Protein AF-A7KS10-F1 (afdb_monomer_lite)

Secondary structure (DSSP, 8-state):
-PPPTT-HHHHHHHHHHHHHHHTS-S-------------SEEEEEEETTEEEEEEE-TTSGGGTTPPPSSS------PPTT--SSPPTTT-TTHHHHHHHH-

Radius of gyration: 22.56 Å; chains: 1; bounding box: 49×42×58 Å

pLDDT: mean 95.4, std 4.02, range [73.12, 98.56]

InterPro domains:
  IPR008146 Glutamine synthetase, catalytic domain [PF00120] (6-102)
  IPR008146 Glutamine synthetase, catalytic domain [PS51987] (8-102)
  IPR014746 Glutamine synthetase/guanido kinase, catalytic domain [SSF55931] (6-101)

Structure (mmCIF, N/CA/C/O backbone):
data_AF-A7KS10-F1
#
_entry.id   AF-A7KS10-F1
#
loop_
_atom_site.group_PDB
_atom_site.id
_atom_site.type_symbol
_atom_site.label_atom_id
_atom_site.label_alt_id
_atom_site.label_comp_id
_atom_site.label_asym_id
_atom_site.label_entity_id
_atom_site.label_seq_id
_atom_site.pdbx_PDB_ins_code
_atom_site.Cartn_x
_atom_site.Cartn_y
_atom_site.Cartn_z
_atom_site.occupancy
_atom_site.B_iso_or_equiv
_atom_site.auth_seq_id
_atom_site.auth_comp_id
_atom_site.auth_asym_id
_atom_site.auth_atom_id
_atom_site.pdbx_PDB_model_num
ATOM 1 N N . GLY A 1 1 ? -4.586 11.809 36.704 1.00 73.44 1 GLY A N 1
ATOM 2 C C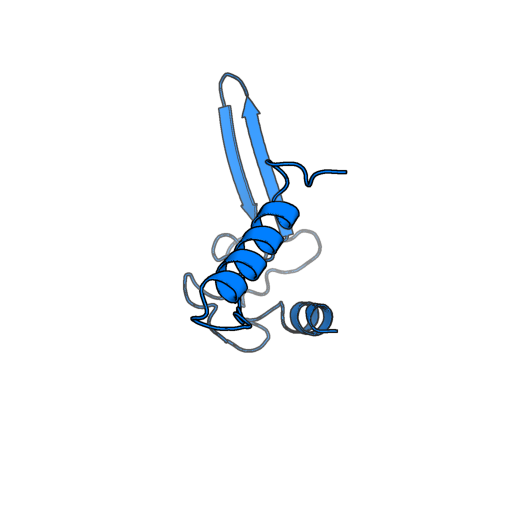A . GLY A 1 1 ? -4.176 12.774 35.663 1.00 73.44 1 GLY A CA 1
ATOM 3 C C . GLY A 1 1 ? -5.192 12.764 34.538 1.00 73.44 1 GLY A C 1
ATOM 4 O O . GLY A 1 1 ? -5.815 11.731 34.330 1.00 73.44 1 GLY A O 1
ATOM 5 N N . GLN A 1 2 ? -5.396 13.889 33.852 1.00 86.38 2 GLN A N 1
ATOM 6 C CA . GLN A 1 2 ? -6.359 14.006 32.749 1.00 86.38 2 GLN A CA 1
ATOM 7 C C . GLN A 1 2 ? -5.761 13.481 31.433 1.00 86.38 2 GLN A C 1
ATOM 9 O O . GLN A 1 2 ? -4.562 13.620 31.197 1.00 86.38 2 GLN A O 1
ATOM 14 N N . MET A 1 3 ? -6.584 12.876 30.570 1.00 90.88 3 MET A N 1
ATOM 15 C CA . MET A 1 3 ? -6.137 12.449 29.239 1.00 90.88 3 MET A CA 1
ATOM 16 C C . MET A 1 3 ? -5.788 13.657 28.362 1.00 90.88 3 MET A C 1
ATOM 18 O O . MET A 1 3 ? -6.578 14.599 28.278 1.00 90.88 3 MET A O 1
ATOM 22 N N . TYR A 1 4 ? -4.659 13.588 27.649 1.00 95.50 4 TYR A N 1
ATOM 23 C CA . TYR A 1 4 ? -4.239 14.639 26.720 1.00 95.50 4 TYR A CA 1
ATOM 24 C C . TYR A 1 4 ? -5.250 14.818 25.582 1.00 95.50 4 TYR A C 1
ATOM 26 O O . TYR A 1 4 ? -5.621 13.851 24.912 1.00 95.50 4 TYR A O 1
ATOM 34 N N . GLU A 1 5 ? -5.686 16.057 25.366 1.00 95.44 5 GLU A N 1
ATOM 35 C CA . GLU A 1 5 ? -6.785 16.394 24.457 1.00 95.44 5 GLU A CA 1
ATOM 36 C C . GLU A 1 5 ? -6.461 16.173 22.973 1.00 95.44 5 GLU A C 1
ATOM 38 O O . GLU A 1 5 ? -7.363 15.846 22.212 1.00 95.44 5 GLU A O 1
ATOM 43 N N . LYS A 1 6 ? -5.184 16.271 22.571 1.00 96.44 6 LYS A N 1
ATOM 44 C CA . LYS A 1 6 ? -4.748 16.087 21.173 1.00 96.44 6 LYS A CA 1
ATOM 45 C C . LYS A 1 6 ? -4.199 14.690 20.885 1.00 96.44 6 LYS A C 1
ATOM 47 O O . LYS A 1 6 ? -3.692 14.441 19.799 1.00 96.44 6 LYS A O 1
ATOM 52 N N . CYS A 1 7 ? -4.258 13.772 21.851 1.00 97.81 7 CYS A N 1
ATOM 53 C CA . CYS A 1 7 ? -3.814 12.396 21.642 1.00 97.81 7 CYS A CA 1
ATOM 54 C C . CYS A 1 7 ? -4.885 11.612 20.855 1.00 97.81 7 CYS A C 1
ATOM 56 O O . CYS A 1 7 ? -5.980 11.416 21.396 1.00 97.81 7 CYS A O 1
ATOM 58 N N . PRO A 1 8 ? -4.587 11.077 19.651 1.00 98.00 8 PRO A N 1
ATOM 59 C CA . PRO A 1 8 ? -5.567 10.334 18.850 1.00 98.00 8 PRO A CA 1
ATOM 60 C C . PRO A 1 8 ? -6.172 9.140 19.601 1.00 98.00 8 PRO A C 1
ATOM 62 O O . PRO A 1 8 ? -7.382 8.927 19.597 1.00 98.00 8 PRO A O 1
ATOM 65 N N . ARG A 1 9 ? -5.343 8.402 20.351 1.00 97.50 9 ARG A N 1
ATOM 66 C CA . ARG A 1 9 ? -5.796 7.262 21.162 1.00 97.50 9 ARG A CA 1
ATOM 67 C C . ARG A 1 9 ? -6.673 7.688 22.349 1.00 97.50 9 ARG A C 1
ATOM 69 O O . ARG A 1 9 ? -7.560 6.931 22.733 1.00 97.50 9 ARG A O 1
ATOM 76 N N . SER A 1 10 ? -6.466 8.878 22.923 1.00 97.62 10 SER A N 1
ATOM 77 C CA . SER A 1 10 ? -7.360 9.428 23.959 1.00 97.62 10 SER A CA 1
ATOM 78 C C . SER A 1 10 ? -8.720 9.802 23.381 1.00 97.62 10 SER A C 1
ATOM 80 O O . SER A 1 10 ? -9.739 9.526 24.007 1.00 97.62 10 SER A O 1
ATOM 82 N N . ILE A 1 11 ? -8.743 10.393 22.184 1.00 97.56 11 ILE A N 1
ATOM 83 C CA . ILE A 1 11 ? -9.984 10.731 21.478 1.00 97.56 11 ILE A CA 1
ATOM 84 C C . ILE A 1 11 ? -10.781 9.456 21.175 1.00 97.56 11 ILE A C 1
ATOM 86 O O . ILE A 1 11 ? -11.961 9.394 21.506 1.00 97.56 11 ILE A O 1
ATOM 90 N N . ALA A 1 12 ? -10.130 8.406 20.661 1.00 97.31 12 ALA A N 1
ATOM 91 C CA . ALA A 1 12 ? -10.780 7.118 20.405 1.00 97.31 12 ALA A CA 1
ATOM 92 C C . ALA A 1 12 ? -11.400 6.502 21.676 1.00 97.31 12 ALA A C 1
ATOM 94 O O . ALA A 1 12 ? -12.534 6.029 21.652 1.00 97.31 12 ALA A O 1
ATOM 95 N N . LYS A 1 13 ? -10.697 6.562 22.816 1.00 96.00 13 LYS A N 1
ATOM 96 C CA . LYS A 1 13 ? -11.235 6.096 24.108 1.00 96.00 13 LYS A CA 1
ATOM 97 C C . LYS A 1 13 ? -12.450 6.906 24.559 1.00 96.00 13 LYS A C 1
ATOM 99 O O . LYS A 1 13 ? -13.449 6.312 24.951 1.00 96.00 13 LYS A O 1
ATOM 104 N N . LYS A 1 14 ? -12.377 8.238 24.462 1.00 96.19 14 LYS A N 1
ATOM 105 C CA . LYS A 1 14 ? -13.498 9.133 24.790 1.00 96.19 14 LYS A CA 1
ATOM 106 C C . LYS A 1 14 ? -14.710 8.878 23.895 1.00 96.19 14 LYS A C 1
ATOM 108 O O . LYS A 1 14 ? -15.828 8.942 24.384 1.00 96.19 14 LYS A O 1
ATOM 113 N N . ALA A 1 15 ? -14.505 8.563 22.615 1.00 97.00 15 ALA A N 1
ATOM 114 C CA . ALA A 1 15 ? -15.590 8.232 21.692 1.00 97.00 15 ALA A CA 1
ATOM 115 C C . ALA A 1 15 ? -16.326 6.944 22.106 1.00 97.00 15 ALA A C 1
ATOM 117 O O . ALA A 1 15 ? -17.553 6.924 22.143 1.00 97.00 15 ALA A O 1
ATOM 118 N N . ILE A 1 16 ? -15.589 5.895 22.488 1.00 95.62 16 ILE A N 1
ATOM 119 C CA . ILE A 1 16 ? -16.183 4.641 22.986 1.00 95.62 16 ILE A CA 1
ATOM 120 C C . ILE A 1 16 ? -16.902 4.866 24.327 1.00 95.62 16 ILE A C 1
ATOM 122 O O . ILE A 1 16 ? -17.987 4.336 24.544 1.00 95.62 16 ILE A O 1
ATOM 126 N N . GLU A 1 17 ? -16.325 5.664 25.228 1.00 95.88 17 GLU A N 1
ATOM 127 C CA . GLU A 1 17 ? -16.959 6.023 26.504 1.00 95.88 17 GLU A CA 1
ATOM 128 C C . GLU A 1 17 ? -18.235 6.850 26.294 1.00 95.88 17 GLU A C 1
ATOM 130 O O . GLU A 1 17 ? -19.253 6.603 26.936 1.00 95.88 17 GLU A O 1
ATOM 135 N N . HIS A 1 18 ? -18.214 7.782 25.342 1.00 96.94 18 HIS A N 1
ATOM 136 C CA . HIS A 1 18 ? -19.387 8.556 24.958 1.00 96.94 18 HIS A CA 1
ATOM 137 C C . HIS A 1 18 ? -20.510 7.664 24.414 1.00 96.94 18 HIS A C 1
ATOM 139 O O . HIS A 1 18 ? -21.655 7.828 24.829 1.00 96.94 18 HIS A O 1
ATOM 145 N N . LEU A 1 19 ? -20.189 6.693 23.548 1.00 97.75 19 LEU A N 1
ATOM 146 C CA . LEU A 1 19 ? -21.163 5.730 23.025 1.00 97.75 19 LEU A CA 1
ATOM 147 C C . LEU A 1 19 ? -21.859 4.966 24.162 1.00 97.75 19 LEU A C 1
ATOM 149 O O . LEU A 1 19 ? -23.087 4.936 24.204 1.00 97.75 19 LEU A O 1
ATOM 153 N N . LYS A 1 20 ? -21.091 4.458 25.132 1.00 96.81 20 LYS A N 1
ATOM 154 C CA . LYS A 1 20 ? -21.640 3.792 26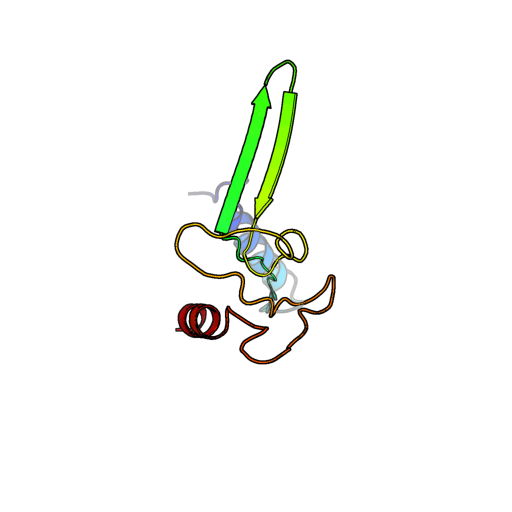.325 1.00 96.81 20 LYS A CA 1
ATOM 155 C C . LYS A 1 20 ? -22.543 4.718 27.138 1.00 96.81 20 LYS A C 1
ATOM 157 O O . LYS A 1 20 ? -23.665 4.354 27.472 1.00 96.81 20 LYS A O 1
ATOM 162 N N . ASN A 1 21 ? -22.085 5.941 27.410 1.00 97.38 21 ASN A N 1
ATOM 163 C CA . ASN A 1 21 ? -22.837 6.921 28.198 1.00 97.38 21 ASN A CA 1
ATOM 164 C C . ASN A 1 21 ? -24.117 7.402 27.496 1.00 97.38 21 ASN A C 1
ATOM 166 O O . ASN A 1 21 ? -25.043 7.852 28.165 1.00 97.38 21 ASN A O 1
ATOM 170 N N . SER A 1 22 ? -24.181 7.308 26.164 1.00 97.62 22 SER A N 1
ATOM 171 C CA . SER A 1 22 ? -25.384 7.634 25.390 1.00 97.62 22 SER A CA 1
ATOM 172 C C . SER A 1 22 ? -26.508 6.598 25.535 1.00 97.62 22 SER A C 1
ATOM 174 O O . SER A 1 22 ? -27.651 6.904 25.208 1.00 97.62 22 SER A O 1
ATOM 176 N N . GLY A 1 23 ? -26.203 5.378 25.997 1.00 96.69 23 GLY A N 1
ATOM 177 C CA . GLY A 1 23 ? -27.168 4.280 26.126 1.00 96.69 23 GLY A CA 1
ATOM 178 C C . GLY A 1 23 ? -27.599 3.631 24.802 1.00 96.69 23 GLY A C 1
ATOM 179 O O . GLY A 1 23 ? -28.472 2.768 24.815 1.00 96.69 23 GLY A O 1
ATOM 180 N N . ILE A 1 24 ? -27.012 4.028 23.665 1.00 97.62 24 ILE A N 1
ATOM 181 C CA . ILE A 1 24 ? -27.346 3.481 22.338 1.00 97.62 24 ILE A CA 1
ATOM 182 C C . ILE A 1 24 ? -26.743 2.085 22.147 1.00 97.62 24 ILE A C 1
ATOM 184 O O . ILE A 1 24 ? -27.402 1.185 21.632 1.00 97.62 24 ILE A O 1
ATOM 188 N N . ALA A 1 25 ? -25.475 1.916 22.526 1.00 96.69 25 ALA A N 1
ATOM 189 C CA . ALA A 1 25 ? -24.744 0.663 22.406 1.00 96.69 25 ALA A CA 1
ATOM 190 C C . ALA A 1 25 ? -23.550 0.640 23.365 1.00 96.69 25 ALA A C 1
ATOM 192 O O . ALA A 1 25 ? -23.059 1.683 23.797 1.00 96.69 25 ALA A O 1
ATOM 193 N N . ASP A 1 26 ? -23.028 -0.556 23.631 1.00 95.31 26 ASP A N 1
ATOM 194 C CA . ASP A 1 26 ? -21.868 -0.728 24.509 1.00 95.31 26 ASP A CA 1
ATOM 195 C C . ASP A 1 26 ? -20.537 -0.801 23.752 1.00 95.31 26 ASP A C 1
ATOM 197 O O . ASP A 1 26 ? -19.477 -0.497 24.304 1.00 95.31 26 ASP A O 1
ATOM 201 N N . THR A 1 27 ? -20.567 -1.260 22.498 1.00 95.56 27 THR A N 1
ATOM 202 C CA . THR A 1 27 ? -19.375 -1.550 21.691 1.00 95.56 27 THR A CA 1
ATOM 203 C C . THR A 1 27 ? -19.617 -1.179 20.231 1.00 95.56 27 THR A C 1
ATOM 205 O O . THR A 1 27 ? -20.696 -1.420 19.700 1.00 95.56 27 THR A O 1
ATOM 208 N N . ALA A 1 28 ? -18.592 -0.629 19.578 1.00 97.19 28 ALA A N 1
ATOM 209 C CA . ALA A 1 28 ? -18.554 -0.410 18.137 1.00 97.19 28 ALA A CA 1
ATOM 210 C C . ALA A 1 28 ? -17.389 -1.209 17.535 1.00 97.19 28 ALA A C 1
ATOM 212 O O . ALA A 1 28 ? -16.234 -0.998 17.911 1.00 97.19 28 ALA A O 1
ATOM 213 N N . TYR A 1 29 ? -17.697 -2.131 16.623 1.00 97.06 29 TYR A N 1
ATOM 214 C CA . TYR A 1 29 ? -16.707 -2.919 15.889 1.00 97.06 29 TYR A CA 1
ATOM 215 C C . TYR A 1 29 ? -16.393 -2.253 14.547 1.00 97.06 29 TYR A C 1
ATOM 217 O O . TYR A 1 29 ? -17.300 -1.800 13.853 1.00 97.06 29 TYR A O 1
ATOM 225 N N . PHE A 1 30 ? -15.112 -2.212 14.182 1.00 97.38 30 PHE A N 1
ATOM 226 C CA . PHE A 1 30 ? -14.626 -1.646 12.924 1.00 97.38 30 PHE A CA 1
ATOM 227 C C . PHE A 1 30 ? -13.790 -2.702 12.195 1.00 97.38 30 PHE A C 1
ATOM 229 O O . PHE A 1 30 ? -12.867 -3.255 12.791 1.00 97.38 30 PHE A O 1
ATOM 236 N N . GLY A 1 31 ? -14.106 -2.965 10.924 1.00 97.31 31 GLY A N 1
ATOM 237 C CA . GLY A 1 31 ? -13.345 -3.850 10.036 1.00 97.31 31 GLY A CA 1
ATOM 238 C C . GLY A 1 31 ? -12.690 -3.045 8.913 1.00 97.31 31 GLY A C 1
ATOM 239 O O . GLY A 1 31 ? -13.335 -2.840 7.889 1.00 97.31 31 GLY A O 1
ATOM 240 N N . PRO A 1 32 ? -11.475 -2.505 9.114 1.00 97.00 32 PRO A N 1
ATOM 241 C CA . PRO A 1 32 ? -10.783 -1.744 8.082 1.00 97.00 32 PRO A CA 1
ATOM 242 C C . PRO A 1 32 ? -10.093 -2.667 7.070 1.00 97.00 32 PRO A C 1
ATOM 244 O O . PRO A 1 32 ? -9.371 -3.585 7.454 1.00 97.00 32 PRO A O 1
ATOM 247 N N . GLU A 1 33 ? -10.247 -2.358 5.785 1.00 97.06 33 GLU A N 1
ATOM 248 C CA . GLU A 1 33 ? -9.535 -3.000 4.677 1.00 97.06 33 GLU A CA 1
ATOM 249 C C . GLU A 1 33 ? -8.570 -1.973 4.078 1.00 97.06 33 GLU A C 1
ATOM 251 O O . GLU A 1 33 ? -8.987 -1.018 3.426 1.00 97.06 33 GLU A O 1
ATOM 256 N N . ASN A 1 34 ? -7.278 -2.114 4.378 1.00 96.81 34 ASN A N 1
ATOM 257 C CA . ASN A 1 34 ? -6.261 -1.172 3.916 1.00 96.81 34 ASN A CA 1
ATOM 258 C C . ASN A 1 34 ? -5.564 -1.759 2.693 1.00 96.81 34 ASN A C 1
ATOM 260 O O . ASN A 1 34 ? -4.676 -2.598 2.836 1.00 96.81 34 ASN A O 1
ATOM 264 N N . GLU A 1 35 ? -5.967 -1.320 1.506 1.00 97.19 35 GLU A N 1
ATOM 265 C CA . GLU A 1 35 ? -5.208 -1.581 0.285 1.00 97.19 35 GLU A CA 1
ATOM 266 C C . GLU A 1 35 ? -3.857 -0.855 0.336 1.00 97.19 35 GLU A C 1
ATOM 268 O O . GLU A 1 35 ? -3.725 0.224 0.923 1.00 97.19 35 GLU A O 1
ATOM 273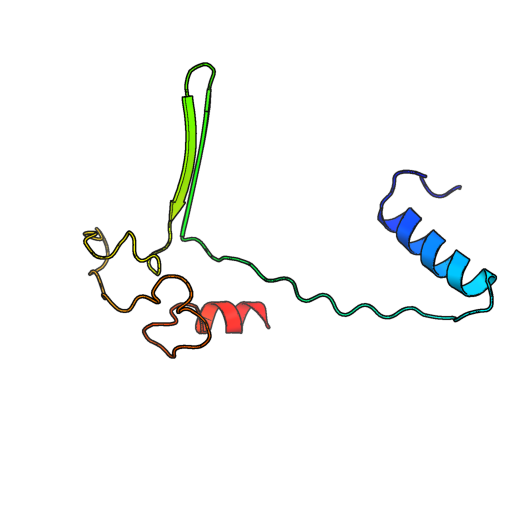 N N . PHE A 1 36 ? -2.840 -1.447 -0.284 1.00 97.31 36 PHE A N 1
ATOM 274 C CA . PHE A 1 36 ? -1.499 -0.879 -0.348 1.00 97.31 36 PHE A CA 1
ATOM 275 C C . PHE A 1 36 ? -0.778 -1.306 -1.628 1.00 97.31 36 PHE A C 1
ATOM 277 O O . PHE A 1 36 ? -1.178 -2.255 -2.300 1.00 97.31 36 PHE A O 1
ATOM 284 N N . PHE A 1 37 ? 0.304 -0.595 -1.943 1.00 96.94 37 PHE A N 1
ATOM 285 C CA . PHE A 1 37 ? 1.207 -0.909 -3.046 1.00 96.94 37 PHE A CA 1
ATOM 286 C C . PHE A 1 37 ? 2.536 -1.430 -2.503 1.00 96.94 37 PHE A C 1
ATOM 288 O O . PHE A 1 37 ? 3.012 -0.965 -1.465 1.00 96.94 37 PHE A O 1
ATOM 295 N N . VAL A 1 38 ? 3.148 -2.358 -3.234 1.00 97.12 38 VAL A N 1
ATOM 296 C CA . VAL A 1 38 ? 4.530 -2.793 -3.025 1.00 97.12 38 VAL A CA 1
ATOM 297 C C . VAL A 1 38 ? 5.330 -2.284 -4.218 1.00 97.12 38 VAL A C 1
ATOM 299 O O . VAL A 1 38 ? 4.997 -2.592 -5.357 1.00 97.12 38 VAL A O 1
ATOM 302 N N . PHE A 1 39 ? 6.334 -1.450 -3.955 1.00 97.75 39 PHE A N 1
ATOM 303 C CA . PHE A 1 39 ? 7.217 -0.884 -4.974 1.00 97.75 39 PHE A CA 1
ATOM 304 C C . PHE A 1 39 ? 8.661 -1.285 -4.688 1.00 97.75 39 PHE A C 1
ATOM 306 O O . PHE A 1 39 ? 9.042 -1.437 -3.527 1.00 97.75 39 PHE A O 1
ATOM 313 N N . ASP A 1 40 ? 9.467 -1.360 -5.742 1.00 95.81 40 ASP A N 1
ATOM 314 C CA . ASP A 1 40 ? 10.892 -1.682 -5.651 1.00 95.81 40 ASP A CA 1
ATOM 315 C C . ASP A 1 40 ? 11.731 -0.428 -5.386 1.00 95.81 40 ASP A C 1
ATOM 317 O O . ASP A 1 40 ? 12.777 -0.487 -4.738 1.00 95.81 40 ASP A O 1
ATOM 321 N N . SER A 1 41 ? 11.279 0.741 -5.859 1.00 97.31 41 SER A N 1
ATOM 322 C CA . SER A 1 41 ? 11.938 2.007 -5.538 1.00 97.31 41 SER A CA 1
ATOM 323 C C . SER A 1 41 ? 10.997 3.210 -5.520 1.00 97.31 41 SER A C 1
ATOM 325 O O . SER A 1 41 ? 9.949 3.238 -6.167 1.00 97.31 41 SER A O 1
ATOM 327 N N . VAL A 1 42 ? 11.414 4.233 -4.772 1.00 98.31 42 VAL A N 1
ATOM 328 C CA . VAL A 1 42 ? 10.790 5.554 -4.741 1.00 98.31 42 VAL A CA 1
ATOM 329 C C . VAL A 1 42 ? 11.877 6.627 -4.739 1.00 98.31 42 VAL A C 1
ATOM 331 O O . VAL A 1 42 ? 12.829 6.568 -3.961 1.00 98.31 42 VAL A O 1
ATOM 334 N N . LYS A 1 43 ? 11.747 7.621 -5.617 1.00 98.38 43 LYS A N 1
ATOM 335 C CA . LYS A 1 43 ? 12.637 8.786 -5.706 1.00 98.38 43 LYS A CA 1
ATOM 336 C C . LYS A 1 43 ? 11.805 10.051 -5.569 1.00 98.38 43 LYS A C 1
ATOM 338 O O . LYS A 1 43 ? 10.777 10.183 -6.227 1.00 98.38 43 LYS A O 1
ATOM 343 N N . ILE A 1 44 ? 12.262 10.989 -4.745 1.00 98.56 44 ILE A N 1
ATOM 344 C CA . ILE A 1 44 ? 11.586 12.267 -4.495 1.00 98.56 44 ILE A CA 1
ATOM 345 C C . ILE A 1 44 ? 12.624 13.381 -4.602 1.00 98.56 44 ILE A C 1
ATOM 347 O O . ILE A 1 44 ? 13.702 13.290 -4.015 1.00 98.56 44 ILE A O 1
ATOM 351 N N . VAL A 1 45 ? 12.300 14.425 -5.359 1.00 98.38 45 VAL A N 1
ATOM 352 C CA . VAL A 1 45 ? 13.093 15.648 -5.486 1.00 98.38 45 VAL A CA 1
ATOM 353 C C . VAL A 1 45 ? 12.191 16.818 -5.135 1.00 98.38 45 VAL A C 1
ATOM 355 O O . VAL A 1 45 ? 11.140 16.988 -5.748 1.00 98.38 45 VAL A O 1
ATOM 358 N N . ASP A 1 46 ? 12.622 17.628 -4.175 1.00 98.19 46 ASP A N 1
ATOM 359 C CA . ASP A 1 46 ? 11.969 18.884 -3.814 1.00 98.19 46 ASP A CA 1
ATOM 360 C C . ASP A 1 46 ? 13.037 19.960 -3.602 1.00 98.19 46 ASP A C 1
ATOM 362 O O . ASP A 1 46 ? 13.746 19.993 -2.596 1.00 98.19 46 ASP A O 1
ATOM 366 N N . THR A 1 47 ? 13.233 20.788 -4.624 1.00 98.25 47 THR A N 1
ATOM 367 C CA . THR A 1 47 ? 14.250 21.843 -4.666 1.00 98.25 47 THR A CA 1
ATOM 368 C C . THR A 1 47 ? 13.648 23.114 -5.254 1.00 98.25 47 THR A C 1
ATOM 370 O O . THR A 1 47 ? 12.632 23.075 -5.941 1.00 98.25 47 THR A O 1
ATOM 373 N N . THR A 1 48 ? 14.309 24.258 -5.060 1.00 98.12 48 THR A N 1
ATOM 374 C CA . THR A 1 48 ? 13.788 25.581 -5.453 1.00 98.12 48 THR A CA 1
ATOM 375 C C . THR A 1 48 ? 13.332 25.694 -6.915 1.00 98.12 48 THR A C 1
ATOM 377 O O . THR A 1 48 ? 12.464 26.506 -7.213 1.00 98.12 48 THR A O 1
ATOM 380 N N . HIS A 1 49 ? 13.905 24.908 -7.830 1.00 97.00 49 HIS A N 1
ATOM 381 C CA . HIS A 1 49 ? 13.602 24.960 -9.266 1.00 97.00 49 HIS A CA 1
ATOM 382 C C . HIS A 1 49 ? 13.106 23.623 -9.842 1.00 97.00 49 HIS A C 1
ATOM 384 O O . HIS A 1 49 ? 12.897 23.528 -11.050 1.00 97.00 49 HIS A O 1
ATOM 390 N N . CYS A 1 50 ? 12.953 22.581 -9.019 1.00 97.62 50 CYS A N 1
ATOM 391 C CA . CYS A 1 50 ? 12.565 21.252 -9.481 1.00 97.62 50 CYS A CA 1
ATOM 392 C C . CYS A 1 50 ? 11.784 20.507 -8.399 1.00 97.62 50 CYS A C 1
ATOM 394 O O . CYS A 1 50 ? 12.259 20.370 -7.271 1.00 97.62 50 CYS A O 1
ATOM 396 N N . SER A 1 51 ? 10.622 19.980 -8.786 1.00 98.12 51 SER A N 1
ATOM 397 C CA . SER A 1 51 ? 9.838 19.029 -8.004 1.00 98.12 51 SER A CA 1
ATOM 398 C C . SER A 1 51 ? 9.556 17.799 -8.866 1.00 98.12 51 SER A C 1
ATOM 400 O O . SER A 1 51 ? 9.117 17.932 -10.011 1.00 98.12 51 SER A O 1
ATOM 402 N N . LYS A 1 52 ? 9.851 16.605 -8.345 1.00 98.38 52 LYS A N 1
ATOM 403 C CA . LYS A 1 52 ? 9.662 15.323 -9.037 1.00 98.38 52 LYS A CA 1
ATOM 404 C C . LYS A 1 52 ? 9.386 14.217 -8.024 1.00 98.38 52 LYS A C 1
ATOM 406 O O . LYS A 1 52 ? 9.992 14.182 -6.957 1.00 98.38 52 LYS A O 1
ATOM 411 N N . TYR A 1 53 ? 8.562 13.254 -8.417 1.00 98.31 53 TYR A N 1
ATOM 412 C CA . TYR A 1 53 ? 8.547 11.928 -7.813 1.00 98.31 53 TYR A CA 1
ATOM 413 C C . TYR A 1 53 ? 8.609 10.855 -8.905 1.00 98.31 53 TYR A C 1
ATOM 415 O O . TYR A 1 53 ? 8.246 11.103 -10.054 1.00 98.31 53 TYR A O 1
ATOM 423 N N . GLU A 1 54 ? 9.109 9.679 -8.554 1.00 98.50 54 GLU A N 1
ATOM 424 C CA . GLU A 1 54 ? 9.154 8.498 -9.415 1.00 98.50 54 GLU A CA 1
ATOM 425 C C . GLU A 1 54 ? 9.011 7.276 -8.514 1.00 98.50 54 GLU A C 1
ATOM 427 O O . GLU A 1 54 ? 9.785 7.112 -7.571 1.00 98.50 54 GLU A O 1
ATOM 432 N N . VAL A 1 55 ? 7.997 6.461 -8.778 1.00 98.31 55 VAL A N 1
ATOM 433 C CA . VAL A 1 55 ? 7.841 5.132 -8.182 1.00 98.31 55 VAL A CA 1
ATOM 434 C C . VAL A 1 55 ? 8.129 4.106 -9.257 1.00 98.31 55 VAL A C 1
ATOM 436 O O . VAL A 1 55 ? 7.872 4.361 -10.434 1.00 98.31 55 VAL A O 1
ATOM 439 N N . ASP A 1 56 ? 8.663 2.965 -8.856 1.00 97.75 56 ASP A N 1
ATOM 440 C CA . ASP A 1 56 ? 9.024 1.923 -9.799 1.00 97.75 56 ASP A CA 1
ATOM 441 C C . ASP A 1 56 ? 8.788 0.539 -9.203 1.00 97.75 56 ASP A C 1
ATOM 443 O O . ASP A 1 56 ? 8.997 0.320 -8.007 1.00 97.75 56 ASP A O 1
ATOM 447 N N . THR A 1 57 ? 8.345 -0.381 -10.051 1.00 96.19 57 THR A N 1
ATOM 448 C CA . THR A 1 57 ? 8.222 -1.803 -9.739 1.00 96.19 57 THR A CA 1
ATOM 449 C C . THR A 1 57 ? 8.395 -2.632 -11.003 1.00 96.19 57 THR A C 1
ATOM 451 O O . THR A 1 57 ? 7.969 -2.207 -12.081 1.00 96.19 57 THR A O 1
ATOM 454 N N . GLU A 1 58 ? 8.988 -3.818 -10.889 1.00 95.19 58 GLU A N 1
ATOM 455 C CA . GLU A 1 58 ? 9.126 -4.751 -12.006 1.00 95.19 58 GLU A CA 1
ATOM 456 C C . GLU A 1 58 ? 7.771 -5.098 -12.648 1.00 95.19 58 GLU A C 1
ATOM 458 O O . GLU A 1 58 ? 7.717 -5.221 -13.869 1.00 95.19 58 GLU A O 1
ATOM 463 N N . GLU A 1 59 ? 6.670 -5.164 -11.884 1.00 95.62 59 GLU A N 1
ATOM 464 C CA . GLU A 1 59 ? 5.316 -5.438 -12.408 1.00 95.62 59 GLU A CA 1
ATOM 465 C C . GLU A 1 59 ? 4.733 -4.296 -13.263 1.00 95.62 59 GLU A C 1
ATOM 467 O O . GLU A 1 59 ? 3.745 -4.488 -13.973 1.00 95.62 59 GLU A O 1
ATOM 472 N N . GLY A 1 60 ? 5.319 -3.098 -13.207 1.00 96.25 60 GLY A N 1
ATOM 473 C CA . GLY A 1 60 ? 4.795 -1.907 -13.867 1.00 96.25 60 GLY A CA 1
ATOM 474 C C . GLY A 1 60 ? 4.919 -1.977 -15.387 1.00 96.25 60 GLY A C 1
ATOM 475 O O . GLY A 1 60 ? 5.994 -2.240 -15.921 1.00 96.25 60 GLY A O 1
ATOM 476 N N . GLU A 1 61 ? 3.839 -1.663 -16.109 1.00 96.06 61 GLU A N 1
ATOM 477 C CA . GLU A 1 61 ? 3.818 -1.695 -17.585 1.00 96.06 61 GLU A CA 1
ATOM 478 C C . GLU A 1 61 ? 4.834 -0.742 -18.244 1.00 96.06 61 GLU A C 1
ATOM 480 O O . GLU A 1 61 ? 5.216 -0.943 -19.392 1.00 96.06 61 GLU A O 1
ATOM 485 N N . TRP A 1 62 ? 5.319 0.266 -17.511 1.00 96.81 62 TRP A N 1
ATOM 486 C CA . TRP A 1 62 ? 6.389 1.169 -17.949 1.00 96.81 62 TRP A CA 1
ATOM 487 C C . TRP A 1 62 ? 7.776 0.509 -18.027 1.00 96.81 62 TRP A C 1
ATOM 489 O O . TRP A 1 62 ? 8.702 1.138 -18.524 1.00 96.81 62 TRP A O 1
ATOM 499 N N . ASN A 1 63 ? 7.931 -0.732 -17.554 1.00 96.94 63 ASN A N 1
ATOM 500 C CA . ASN A 1 63 ? 9.167 -1.515 -17.645 1.00 96.94 63 ASN A CA 1
ATOM 501 C C . ASN A 1 63 ? 9.125 -2.587 -18.756 1.00 96.94 63 ASN A C 1
ATOM 503 O O . ASN A 1 63 ? 9.975 -3.480 -18.783 1.00 96.94 63 ASN A O 1
ATOM 507 N N . ASP A 1 64 ? 8.156 -2.531 -19.678 1.00 95.81 64 ASP A N 1
ATOM 508 C CA . ASP A 1 64 ? 8.008 -3.517 -20.760 1.00 95.81 64 ASP A CA 1
ATOM 509 C C . ASP A 1 64 ? 9.255 -3.662 -21.643 1.00 95.81 64 ASP A C 1
ATOM 511 O O . ASP A 1 64 ? 9.586 -4.776 -22.043 1.00 95.81 64 ASP A O 1
ATOM 515 N N . ASP A 1 65 ? 9.974 -2.573 -21.906 1.00 96.06 65 ASP A N 1
ATOM 516 C CA . ASP A 1 65 ? 11.172 -2.531 -22.752 1.00 96.06 65 ASP A CA 1
ATOM 517 C C . ASP A 1 65 ? 12.483 -2.441 -21.956 1.00 96.06 65 ASP A C 1
ATOM 519 O O . ASP A 1 65 ? 13.565 -2.352 -22.537 1.00 96.06 65 ASP A O 1
ATOM 523 N N . ARG A 1 66 ? 12.408 -2.480 -20.623 1.00 95.88 66 ARG A N 1
ATOM 524 C CA . ARG A 1 66 ? 13.574 -2.279 -19.768 1.00 95.88 66 ARG A CA 1
ATOM 525 C C . ARG A 1 66 ? 14.552 -3.446 -19.842 1.00 95.88 66 ARG A C 1
ATOM 527 O O . ARG A 1 66 ? 14.170 -4.607 -19.683 1.00 95.88 66 ARG A O 1
ATOM 534 N N . GLU A 1 67 ? 15.832 -3.117 -19.975 1.00 94.81 67 GLU A N 1
ATOM 535 C CA . GLU A 1 67 ? 16.935 -4.039 -19.718 1.00 94.81 67 GLU A CA 1
ATOM 536 C C . GLU A 1 67 ? 17.266 -4.032 -18.219 1.00 94.81 67 GLU A C 1
ATOM 538 O O . GLU A 1 67 ? 17.579 -2.990 -17.635 1.00 94.81 67 GLU A O 1
ATOM 543 N N . PHE A 1 68 ? 17.168 -5.198 -17.583 1.00 93.06 68 PHE A N 1
ATOM 544 C CA . PHE A 1 68 ? 17.530 -5.380 -16.181 1.00 93.06 68 PHE A CA 1
ATOM 545 C C . PHE A 1 68 ? 18.992 -5.833 -16.090 1.00 93.06 68 PHE A C 1
ATOM 547 O O . PHE A 1 68 ? 19.430 -6.689 -16.851 1.00 93.06 68 PHE A O 1
ATOM 554 N N . THR A 1 69 ? 19.768 -5.237 -15.180 1.00 88.19 69 THR A N 1
ATOM 555 C CA . THR A 1 69 ? 21.216 -5.500 -15.078 1.00 88.19 69 THR A CA 1
ATOM 556 C C . THR A 1 69 ? 21.521 -6.888 -14.512 1.00 88.19 69 THR A C 1
ATOM 558 O O . THR A 1 69 ? 22.438 -7.555 -14.982 1.00 88.19 69 THR A O 1
ATOM 561 N N . ASP A 1 70 ? 20.733 -7.323 -13.525 1.00 87.25 70 ASP A N 1
ATOM 562 C CA . ASP A 1 70 ? 20.950 -8.565 -12.767 1.00 87.25 70 ASP A CA 1
ATOM 563 C C . ASP A 1 70 ? 19.856 -9.619 -13.022 1.00 87.25 70 ASP A C 1
ATOM 565 O O . ASP A 1 70 ? 19.808 -10.660 -12.365 1.00 87.25 70 ASP A O 1
ATOM 569 N N . SER A 1 71 ? 18.957 -9.362 -13.974 1.00 85.69 71 SER A N 1
ATOM 570 C CA . SER A 1 71 ? 17.897 -10.286 -14.378 1.00 85.69 71 SER A CA 1
ATOM 571 C C . SER A 1 71 ? 17.577 -10.126 -15.866 1.00 85.69 71 SER A C 1
ATOM 573 O O . SER A 1 71 ? 18.170 -9.312 -16.568 1.00 85.69 71 SER A O 1
ATOM 575 N N . TYR A 1 72 ? 16.651 -10.932 -16.372 1.00 88.50 72 TYR A N 1
ATOM 576 C CA . TYR A 1 72 ? 16.082 -10.767 -17.705 1.00 88.50 72 TYR A CA 1
ATOM 577 C C . TYR A 1 72 ? 14.670 -10.198 -17.590 1.00 88.50 72 TYR A C 1
ATOM 579 O O . TYR A 1 72 ? 13.957 -10.457 -16.624 1.00 88.50 72 TYR A O 1
ATOM 587 N N . ASN A 1 73 ? 14.240 -9.455 -18.609 1.00 93.94 73 ASN A N 1
ATOM 588 C CA . ASN A 1 73 ? 12.872 -8.962 -18.673 1.00 93.94 73 ASN A CA 1
ATOM 589 C C . ASN A 1 73 ? 11.906 -10.142 -18.896 1.00 93.94 73 ASN A C 1
ATOM 591 O O . ASN A 1 73 ? 11.872 -10.729 -19.976 1.00 93.94 73 ASN A O 1
ATOM 595 N N . THR A 1 74 ? 11.146 -10.510 -17.861 1.00 92.06 74 THR A N 1
ATOM 596 C CA . THR A 1 74 ? 10.247 -11.678 -17.874 1.00 92.06 74 THR A CA 1
ATOM 597 C C . THR A 1 74 ? 8.978 -11.457 -18.703 1.00 92.06 74 THR A C 1
ATOM 599 O O . THR A 1 74 ? 8.354 -12.421 -19.141 1.00 92.06 74 THR A O 1
ATOM 602 N N . GLY A 1 75 ? 8.576 -10.200 -18.920 1.00 94.56 75 GLY A N 1
ATOM 603 C CA . GLY A 1 75 ? 7.404 -9.809 -19.712 1.00 94.56 75 GLY A CA 1
ATOM 604 C C . GLY A 1 75 ? 6.033 -10.100 -19.079 1.00 94.56 75 GLY A C 1
ATOM 605 O O . GLY A 1 75 ? 5.019 -9.597 -19.564 1.00 94.56 75 GLY A O 1
ATOM 606 N N . HIS A 1 76 ? 5.965 -10.882 -18.000 1.00 95.62 76 HIS A N 1
ATOM 607 C CA . HIS A 1 76 ? 4.716 -11.268 -17.341 1.00 95.62 76 HIS A CA 1
ATOM 608 C C . HIS A 1 76 ? 4.220 -10.174 -16.394 1.00 95.62 76 HIS A C 1
ATOM 610 O O . HIS A 1 76 ? 4.356 -10.284 -15.183 1.00 95.62 76 HIS A O 1
ATOM 616 N N . ARG A 1 77 ? 3.634 -9.113 -16.956 1.00 95.75 77 ARG A N 1
ATOM 617 C CA . ARG A 1 77 ? 3.161 -7.954 -16.187 1.00 95.75 77 ARG A CA 1
ATOM 618 C C . ARG A 1 77 ? 1.643 -7.812 -16.209 1.00 95.75 77 ARG A C 1
ATOM 620 O O . ARG A 1 77 ? 1.038 -7.948 -17.282 1.00 95.75 77 ARG A O 1
ATOM 627 N N . PRO A 1 78 ? 1.003 -7.497 -15.071 1.00 96.25 78 PRO A N 1
ATOM 628 C CA . PRO A 1 78 ? -0.373 -7.039 -15.091 1.00 96.25 78 PRO A CA 1
ATOM 629 C C . PRO A 1 78 ? -0.438 -5.696 -15.833 1.00 96.25 78 PRO A C 1
ATOM 631 O O . PRO A 1 78 ? 0.391 -4.810 -15.645 1.00 96.25 78 PRO A O 1
ATOM 634 N N . ARG A 1 79 ? -1.438 -5.528 -16.700 1.00 94.69 79 ARG A N 1
ATOM 635 C CA . ARG A 1 79 ? -1.700 -4.228 -17.343 1.00 94.69 79 ARG A CA 1
ATOM 636 C C . ARG A 1 79 ? -2.343 -3.267 -16.357 1.00 94.69 79 ARG A C 1
ATOM 638 O O . ARG A 1 79 ? -2.830 -3.692 -15.309 1.00 94.69 79 ARG A O 1
ATOM 645 N N . ASN A 1 80 ? -2.394 -1.981 -16.690 1.00 95.56 80 ASN A N 1
ATOM 646 C CA . ASN A 1 80 ? -3.144 -1.015 -15.894 1.00 95.56 80 ASN A CA 1
ATOM 647 C C . ASN A 1 80 ? -4.574 -1.520 -15.594 1.00 95.56 80 ASN A C 1
ATOM 649 O O . ASN A 1 80 ? -5.313 -1.905 -16.501 1.00 95.56 80 ASN A O 1
ATOM 653 N N . LYS A 1 81 ? -4.953 -1.539 -14.307 1.00 94.25 81 LYS A N 1
ATOM 654 C CA . LYS A 1 81 ? -6.198 -2.141 -13.775 1.00 94.25 81 LYS A CA 1
ATOM 655 C C . LYS A 1 81 ? -6.369 -3.654 -14.016 1.00 94.25 81 LYS A C 1
ATOM 657 O O . LYS A 1 81 ? -7.468 -4.175 -13.859 1.00 94.25 81 LYS A O 1
ATOM 662 N N . GLY A 1 82 ? -5.302 -4.362 -14.371 1.00 94.06 82 GLY A N 1
ATOM 663 C CA . GLY A 1 82 ? -5.277 -5.800 -14.661 1.00 94.06 82 GLY A CA 1
ATOM 664 C C . GLY A 1 82 ? -4.722 -6.674 -13.534 1.00 94.06 82 GLY A C 1
ATOM 665 O O . GLY A 1 82 ? -4.673 -7.889 -13.688 1.00 94.06 82 GLY A O 1
ATOM 666 N N . GLY A 1 83 ? -4.316 -6.085 -12.406 1.00 93.38 83 GLY A N 1
ATOM 667 C CA . GLY A 1 83 ? -3.761 -6.808 -11.252 1.00 93.38 83 GLY A CA 1
ATOM 668 C C . GLY A 1 83 ? -4.797 -7.516 -10.373 1.00 93.38 83 GLY A C 1
ATOM 669 O O . GLY A 1 83 ? -4.435 -8.094 -9.353 1.00 93.38 83 GLY A O 1
ATOM 670 N N . TYR A 1 84 ? -6.085 -7.477 -10.733 1.00 92.62 84 TYR A N 1
ATOM 671 C CA . TYR A 1 84 ? -7.137 -8.129 -9.953 1.00 92.62 84 TYR A CA 1
ATOM 672 C C . TYR A 1 84 ? -7.126 -9.648 -10.186 1.00 92.62 84 TYR A C 1
ATOM 674 O O . TYR A 1 84 ? -7.842 -10.187 -11.027 1.00 92.62 84 TYR A O 1
ATOM 682 N N . PHE A 1 85 ? -6.264 -10.303 -9.413 1.00 89.62 85 PHE A N 1
ATOM 683 C CA . PHE A 1 85 ? -6.113 -11.749 -9.228 1.00 89.62 85 PHE A CA 1
ATOM 684 C C . PHE A 1 85 ? -5.720 -12.597 -10.457 1.00 89.62 85 PHE A C 1
ATOM 686 O O . PHE A 1 85 ? -6.263 -13.695 -10.630 1.00 89.62 85 PHE A O 1
ATOM 693 N N . PRO A 1 86 ? -4.755 -12.176 -11.301 1.00 94.81 86 PRO A N 1
ATOM 694 C CA . PRO A 1 86 ? -4.042 -13.135 -12.137 1.00 94.81 86 PRO A CA 1
ATOM 695 C C . PRO A 1 86 ? -3.199 -14.081 -11.261 1.00 94.81 86 PRO A C 1
ATOM 697 O O . PRO A 1 86 ? -2.914 -13.796 -10.102 1.00 94.81 86 PRO A O 1
ATOM 700 N N . VAL A 1 87 ? -2.795 -15.222 -11.817 1.00 96.25 87 VAL A N 1
ATOM 701 C CA . VAL A 1 87 ? -1.904 -16.174 -11.133 1.00 96.25 87 VAL A CA 1
ATOM 702 C C . VAL A 1 87 ? -0.436 -15.888 -11.461 1.00 96.25 87 VAL A C 1
ATOM 704 O O . VAL A 1 87 ? -0.127 -15.171 -12.418 1.00 96.25 87 VAL A O 1
ATOM 707 N N . GLN A 1 88 ? 0.485 -16.492 -10.708 1.00 95.25 88 GLN A N 1
ATOM 708 C CA . GLN A 1 88 ? 1.897 -16.546 -11.097 1.00 95.25 88 GLN A CA 1
ATOM 709 C C . GLN A 1 88 ? 2.053 -17.081 -12.537 1.00 95.25 88 GLN A C 1
ATOM 711 O O . GLN A 1 88 ? 1.337 -18.010 -12.923 1.00 95.25 88 GLN A O 1
ATOM 716 N N . PRO A 1 89 ? 2.984 -16.536 -13.340 1.00 94.31 89 PRO A N 1
ATOM 717 C CA . PRO A 1 89 ? 4.035 -15.585 -12.956 1.00 94.31 89 PRO A CA 1
ATOM 718 C C . PRO A 1 89 ? 3.641 -14.099 -13.056 1.00 94.31 89 PRO A C 1
ATOM 720 O O . PRO A 1 89 ? 4.489 -13.256 -12.802 1.00 94.31 89 PRO A O 1
ATOM 723 N N . ILE A 1 90 ? 2.398 -13.767 -13.435 1.00 96.00 90 ILE A N 1
ATOM 724 C CA . ILE A 1 90 ? 1.946 -12.364 -13.555 1.00 96.00 90 ILE A CA 1
ATOM 725 C C . ILE A 1 90 ? 1.828 -11.710 -12.175 1.00 96.00 90 ILE A C 1
ATOM 727 O O . ILE A 1 90 ? 2.141 -10.539 -12.015 1.00 96.00 90 ILE A O 1
ATOM 731 N N . ASP A 1 91 ? 1.360 -12.471 -11.190 1.00 96.69 91 ASP A N 1
ATOM 732 C CA . ASP A 1 91 ? 1.371 -12.067 -9.788 1.00 96.69 91 ASP A CA 1
ATOM 733 C C . ASP A 1 91 ? 2.705 -12.458 -9.144 1.00 96.69 91 ASP A C 1
ATOM 735 O O . ASP A 1 91 ? 2.904 -13.616 -8.765 1.00 96.69 91 ASP A O 1
ATOM 739 N N . SER A 1 92 ? 3.627 -11.503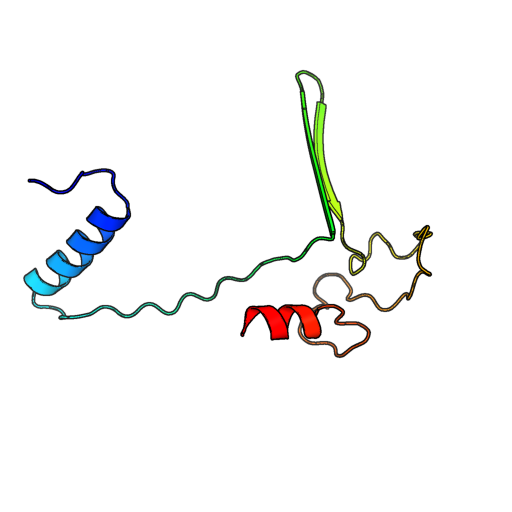 -9.033 1.00 94.81 92 SER A N 1
ATOM 740 C CA . SER A 1 92 ? 4.958 -11.736 -8.463 1.00 94.81 92 SER A CA 1
ATOM 741 C C . SER A 1 92 ? 4.960 -11.735 -6.929 1.00 94.81 92 SER A C 1
ATOM 743 O O . SER A 1 92 ? 5.911 -12.203 -6.304 1.00 94.81 92 SER A O 1
ATOM 745 N N . LEU A 1 93 ? 3.879 -11.267 -6.294 1.00 95.81 93 LEU A N 1
ATOM 746 C CA . LEU A 1 93 ? 3.840 -10.964 -4.860 1.00 95.81 93 LEU A CA 1
ATOM 747 C C . LEU A 1 93 ? 3.183 -12.059 -4.007 1.00 95.81 93 LEU A C 1
ATOM 749 O O . LEU A 1 93 ? 2.977 -11.848 -2.812 1.00 95.81 93 LEU A O 1
ATOM 753 N N . VAL A 1 94 ? 2.847 -13.224 -4.572 1.00 96.31 94 VAL A N 1
ATOM 754 C CA . VAL A 1 94 ? 2.204 -14.335 -3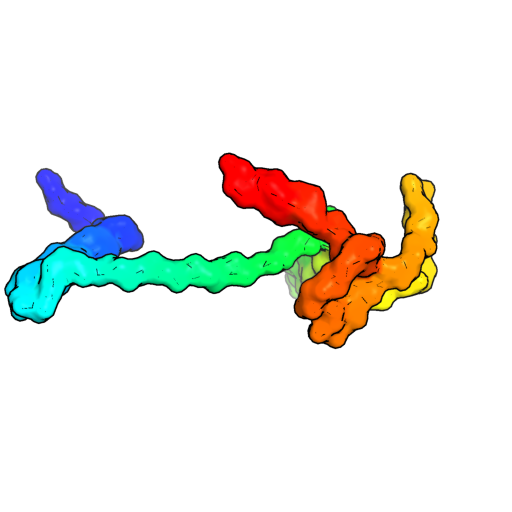.833 1.00 96.31 94 VAL A CA 1
ATOM 755 C C . VAL A 1 94 ? 2.970 -14.705 -2.560 1.00 96.31 94 VAL A C 1
ATOM 757 O O . VAL A 1 94 ? 2.360 -14.833 -1.494 1.00 96.31 94 VAL A O 1
ATOM 760 N N . ASP A 1 95 ? 4.293 -14.848 -2.653 1.00 96.19 95 ASP A N 1
ATOM 761 C CA . ASP A 1 95 ? 5.124 -15.270 -1.522 1.00 96.19 95 ASP A CA 1
ATOM 762 C C . ASP A 1 95 ? 5.215 -14.165 -0.462 1.00 96.19 95 ASP A C 1
ATOM 764 O O . ASP A 1 95 ? 5.000 -14.428 0.721 1.00 96.19 95 ASP A O 1
ATOM 768 N N . ILE A 1 96 ? 5.411 -12.912 -0.889 1.00 95.94 96 ILE A N 1
ATOM 769 C CA . ILE A 1 96 ? 5.455 -11.739 -0.001 1.00 95.94 96 ILE A CA 1
ATOM 770 C C . ILE A 1 96 ? 4.122 -11.556 0.729 1.00 95.94 96 ILE A C 1
ATOM 772 O O . ILE A 1 96 ? 4.099 -11.371 1.944 1.00 95.94 96 ILE A O 1
ATOM 776 N N . ARG A 1 97 ? 2.989 -11.647 0.021 1.00 96.25 97 ARG A N 1
ATOM 777 C CA . ARG A 1 97 ? 1.666 -11.543 0.655 1.00 96.25 97 ARG A CA 1
ATOM 778 C C . ARG A 1 97 ? 1.422 -12.687 1.632 1.00 96.25 97 ARG A C 1
ATOM 780 O O . ARG A 1 97 ? 0.829 -12.465 2.683 1.00 96.25 97 ARG A O 1
ATOM 787 N N . SER A 1 98 ? 1.901 -13.890 1.321 1.00 95.94 98 SER A N 1
ATOM 788 C CA . SER A 1 98 ? 1.825 -15.030 2.242 1.00 95.94 98 SER A CA 1
ATOM 789 C C . SER A 1 98 ? 2.687 -14.823 3.490 1.00 95.94 98 SER A C 1
ATOM 791 O O . SER A 1 98 ? 2.314 -15.278 4.568 1.00 95.94 98 SER A O 1
ATOM 793 N N . GLU A 1 99 ? 3.821 -14.130 3.370 1.00 97.00 99 GLU A N 1
ATOM 794 C CA . GLU A 1 99 ? 4.663 -13.745 4.505 1.00 97.00 99 GLU A CA 1
ATOM 795 C C . GLU A 1 99 ? 4.018 -12.650 5.364 1.00 97.00 99 GLU A C 1
ATOM 797 O O . GLU A 1 99 ? 4.037 -12.767 6.582 1.00 97.00 99 GLU 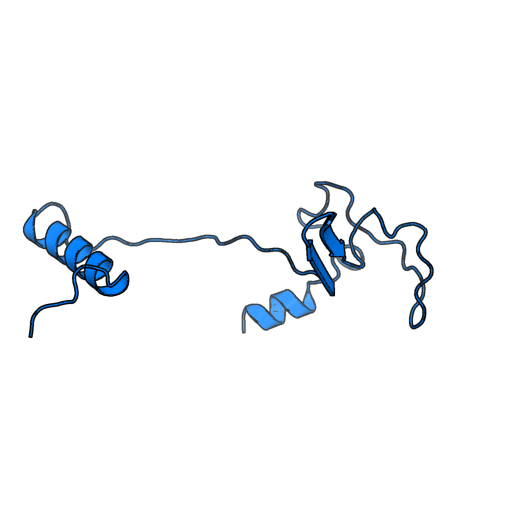A O 1
ATOM 802 N N . MET A 1 100 ? 3.367 -11.648 4.762 1.00 96.06 100 MET A N 1
ATOM 803 C CA . MET A 1 100 ? 2.666 -10.570 5.485 1.00 96.06 100 MET A CA 1
ATOM 804 C C . MET A 1 100 ? 1.504 -11.059 6.365 1.00 96.06 100 MET A C 1
ATOM 806 O O . MET A 1 100 ? 1.135 -10.381 7.321 1.00 96.06 100 MET A O 1
ATOM 810 N N . VAL A 1 101 ? 0.890 -12.197 6.019 1.00 94.81 101 VAL A N 1
ATOM 811 C CA . VAL A 1 101 ? -0.218 -12.799 6.784 1.00 94.81 101 VAL A CA 1
ATOM 812 C C . VAL A 1 101 ? 0.273 -13.563 8.020 1.00 94.81 101 VAL A C 1
ATOM 814 O O . VAL A 1 101 ? -0.513 -13.751 8.951 1.00 94.81 101 VAL A O 1
ATOM 817 N N . LYS A 1 102 ? 1.528 -14.034 8.020 1.00 73.12 102 LYS A N 1
ATOM 818 C CA . LYS A 1 102 ? 2.102 -14.801 9.137 1.00 73.12 102 LYS A CA 1
ATOM 819 C C . LYS A 1 102 ? 2.301 -13.932 10.374 1.00 73.12 102 LYS A C 1
ATOM 821 O O . LYS A 1 102 ? 2.042 -14.472 11.474 1.00 73.12 102 LYS A O 1
#

Sequence (102 aa):
GQMYEKCPRSIAKKAIEHLKNSGIADTAYFGPENEFFVFDSVKIVDTTHCSKYEVDTEEGEWNDDREFTDSYNTGHRPRNKGGYFPVQPIDSLVDIRSEMVK

Foldseek 3Di:
DDDDPPDPVVVVVVVLVVCVVVVPDNDDDDDDDDDDDDFPDWDFDDDPVDGDIDTHHLQAPVCQPPDDPPDGNPNLHQYVVRPPDDDPPRPVCPVVVVVVVD

Organism: Campylobacter jejuni (NCBI:txid197)